Protein AF-A0A430G2D0-F1 (afdb_monomer)

Organism: NCBI:txid93064

Solvent-accessible surface area (backbone atoms only — not comparable to full-atom values): 5902 Å² total; per-residue (Å²): 133,84,82,80,80,50,71,66,34,52,52,28,31,57,46,63,70,33,66,70,50,28,45,48,51,47,50,44,36,63,71,16,37,71,87,55,88,68,78,60,71,71,56,33,58,62,42,46,61,39,28,50,55,38,52,52,54,36,53,58,51,16,50,22,46,101,58,98,44,51,54,66,55,42,51,58,66,24,53,64,61,72,53,84,74,80,73,80,87,85,81,84,82,95,82,80,93,130

pLDDT: mean 81.42, std 15.64, range [44.97, 96.5]

Structure (mmCIF, N/CA/C/O backbone):
data_AF-A0A430G2D0-F1
#
_entry.id   AF-A0A430G2D0-F1
#
loop_
_atom_site.group_PDB
_atom_site.id
_atom_site.type_symbol
_atom_site.label_atom_id
_atom_site.label_alt_id
_atom_site.label_comp_id
_atom_site.label_asym_id
_atom_site.label_entity_id
_atom_site.label_seq_id
_atom_site.pdbx_PDB_ins_code
_atom_site.Cartn_x
_atom_site.Cartn_y
_atom_site.Cartn_z
_atom_site.occupancy
_atom_site.B_iso_or_equiv
_atom_site.auth_seq_id
_atom_site.auth_comp_id
_atom_site.auth_asym_id
_atom_site.auth_atom_id
_atom_site.pdbx_PDB_model_num
ATOM 1 N N . MET A 1 1 ? 10.706 -4.739 27.489 1.00 44.97 1 MET A N 1
ATOM 2 C CA . MET A 1 1 ? 9.934 -3.475 27.478 1.00 44.97 1 MET A CA 1
ATOM 3 C C . MET A 1 1 ? 9.029 -3.491 26.255 1.00 44.97 1 MET A C 1
ATOM 5 O O . MET A 1 1 ? 9.543 -3.725 25.171 1.00 44.97 1 MET A O 1
ATOM 9 N N . SER A 1 2 ? 7.711 -3.333 26.412 1.00 68.38 2 SER A N 1
ATOM 10 C CA . SER A 1 2 ? 6.782 -3.301 25.270 1.00 68.38 2 SER A CA 1
ATOM 11 C C . SER A 1 2 ? 6.892 -1.945 24.565 1.00 68.38 2 SER A C 1
ATOM 13 O O . SER A 1 2 ? 6.750 -0.911 25.222 1.00 68.38 2 SER A O 1
ATOM 15 N N . ARG A 1 3 ? 7.199 -1.928 23.261 1.00 78.94 3 ARG A N 1
ATOM 16 C CA . ARG A 1 3 ? 7.233 -0.693 22.460 1.00 78.94 3 ARG A CA 1
ATOM 17 C C . ARG A 1 3 ? 5.811 -0.132 22.391 1.00 78.94 3 ARG A C 1
ATOM 19 O O . ARG A 1 3 ? 4.896 -0.837 21.976 1.00 78.94 3 ARG A O 1
ATOM 26 N N . LYS A 1 4 ? 5.627 1.126 22.805 1.00 82.25 4 LYS A N 1
ATOM 27 C CA . LYS A 1 4 ? 4.354 1.832 22.605 1.00 82.25 4 LYS A CA 1
ATOM 28 C C . LYS A 1 4 ? 4.154 2.086 21.114 1.00 82.25 4 LYS A C 1
ATOM 30 O O . LYS A 1 4 ? 5.095 2.508 20.443 1.00 82.25 4 LYS A O 1
ATOM 35 N N . GLN A 1 5 ? 2.944 1.823 20.635 1.00 87.00 5 GLN A N 1
ATOM 36 C CA . GLN A 1 5 ? 2.575 2.078 19.249 1.00 87.00 5 GLN A CA 1
ATOM 37 C C . GLN A 1 5 ? 2.410 3.582 19.008 1.00 87.00 5 GLN A C 1
ATOM 39 O O . GLN A 1 5 ? 1.969 4.313 19.901 1.00 87.00 5 GLN A O 1
ATOM 44 N N . THR A 1 6 ? 2.792 4.046 17.823 1.00 91.56 6 THR A N 1
ATOM 45 C CA . THR A 1 6 ? 2.623 5.443 17.401 1.00 91.56 6 THR A CA 1
ATOM 46 C C . THR A 1 6 ? 1.181 5.705 16.943 1.00 91.56 6 THR A C 1
ATOM 48 O O . THR A 1 6 ? 0.497 4.762 16.544 1.00 91.56 6 THR A O 1
ATOM 51 N N . PRO A 1 7 ? 0.697 6.964 16.950 1.00 93.75 7 PRO A N 1
ATOM 52 C CA . PRO A 1 7 ? -0.618 7.296 16.393 1.00 93.75 7 PRO A CA 1
ATOM 53 C C . PRO A 1 7 ? -0.794 6.813 14.948 1.00 93.75 7 PRO A C 1
ATOM 55 O O . PRO A 1 7 ? -1.800 6.1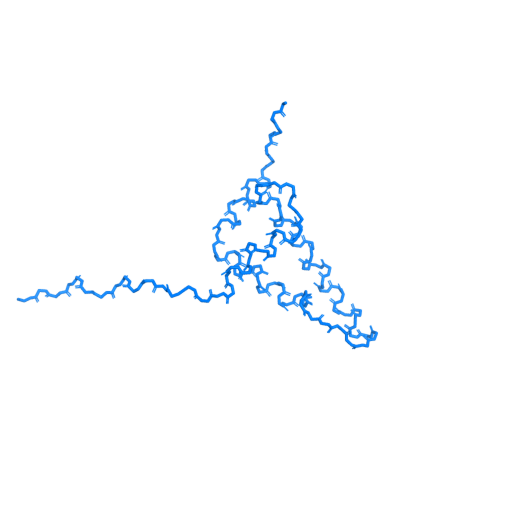93 14.632 1.00 93.75 7 PRO A O 1
ATOM 58 N N . HIS A 1 8 ? 0.232 6.982 14.110 1.00 92.00 8 HIS A N 1
ATOM 59 C CA . HIS A 1 8 ? 0.227 6.499 12.730 1.00 92.00 8 HIS A CA 1
ATOM 60 C C . HIS A 1 8 ? 0.047 4.972 12.634 1.00 92.00 8 HIS A C 1
ATOM 62 O O . HIS A 1 8 ? -0.769 4.499 11.849 1.00 92.00 8 HIS A O 1
ATOM 68 N N . GLU A 1 9 ? 0.755 4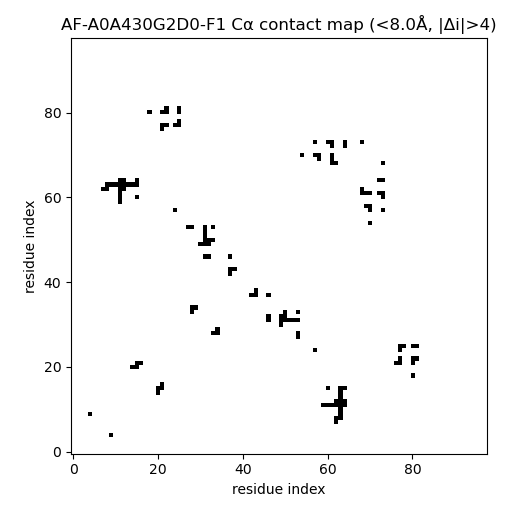.192 13.463 1.00 92.12 9 GLU A N 1
ATOM 69 C CA . GLU A 1 9 ? 0.589 2.727 13.515 1.00 92.12 9 GLU A CA 1
ATOM 70 C C . GLU A 1 9 ? -0.851 2.343 13.917 1.00 92.12 9 GLU A C 1
ATOM 72 O O . GLU A 1 9 ? -1.426 1.409 13.357 1.00 92.12 9 GLU A O 1
ATOM 77 N N . LEU A 1 10 ? -1.464 3.079 14.851 1.00 93.12 10 LEU A N 1
ATOM 78 C CA . LEU A 1 10 ? -2.851 2.853 15.273 1.00 93.12 10 LEU A CA 1
ATOM 79 C C . LEU A 1 10 ? -3.858 3.199 14.167 1.00 93.12 10 LEU A C 1
ATOM 81 O O . LEU A 1 10 ? -4.762 2.403 13.902 1.00 93.12 10 LEU A O 1
ATOM 85 N N . ASP A 1 11 ? -3.688 4.337 13.496 1.00 95.56 11 ASP A N 1
ATOM 86 C CA . ASP A 1 11 ? -4.549 4.760 12.388 1.00 95.56 11 ASP A CA 1
ATOM 87 C C . ASP A 1 11 ? -4.465 3.764 11.227 1.00 95.56 11 ASP A C 1
ATOM 89 O O . ASP A 1 11 ? -5.483 3.303 10.702 1.00 95.56 11 ASP A O 1
ATOM 93 N N . MET A 1 12 ? -3.249 3.339 10.880 1.00 95.12 12 MET A N 1
ATOM 94 C CA . MET A 1 12 ? -3.038 2.334 9.846 1.00 95.12 12 MET A CA 1
ATOM 95 C C . MET A 1 12 ? -3.614 0.973 10.228 1.00 95.12 12 MET A C 1
AT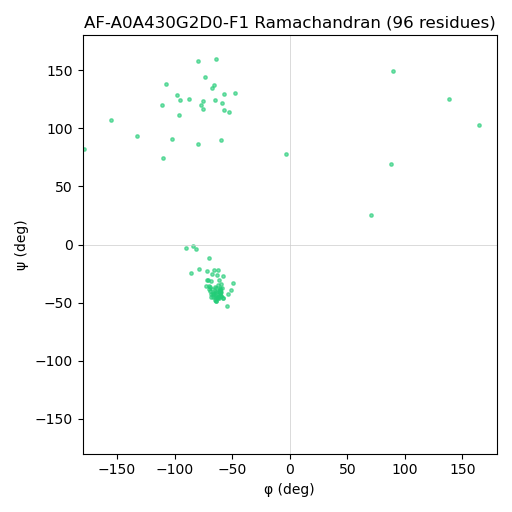OM 97 O O . MET A 1 12 ? -4.169 0.287 9.369 1.00 95.12 12 MET A O 1
ATOM 101 N N . MET A 1 13 ? -3.551 0.580 11.503 1.00 93.88 13 MET A N 1
ATOM 102 C CA . MET A 1 13 ? -4.217 -0.633 11.981 1.00 93.88 13 MET A CA 1
ATOM 103 C C . MET A 1 13 ? -5.734 -0.566 11.781 1.00 93.88 13 MET A C 1
ATOM 105 O O . MET A 1 13 ? -6.343 -1.567 11.398 1.00 93.88 13 MET A O 1
ATOM 109 N N . VAL A 1 14 ? -6.355 0.590 12.034 1.00 95.44 14 VAL A N 1
ATOM 110 C CA . VAL A 1 14 ? -7.792 0.796 11.797 1.00 95.44 14 VAL A CA 1
ATOM 111 C C 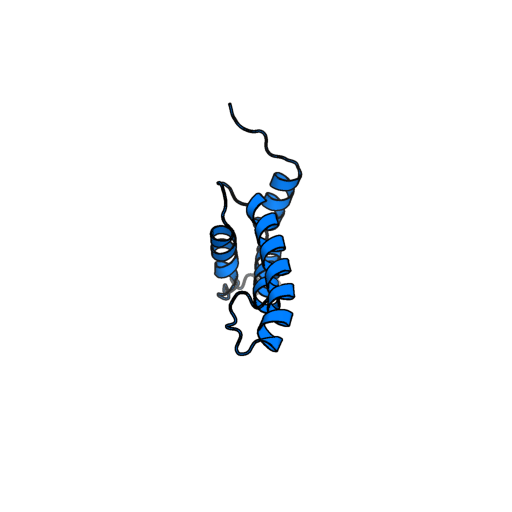. VAL A 1 14 ? -8.103 0.696 10.303 1.00 95.44 14 VAL A C 1
ATOM 113 O O . VAL A 1 14 ? -9.009 -0.045 9.915 1.00 95.44 14 VAL A O 1
ATOM 116 N N . LEU A 1 15 ? -7.322 1.369 9.456 1.00 95.81 15 LEU A N 1
ATOM 117 C CA . LEU A 1 15 ? -7.507 1.340 8.005 1.00 95.81 15 LEU A CA 1
ATOM 118 C C . LEU A 1 15 ? -7.323 -0.070 7.427 1.00 95.81 15 LEU A C 1
ATOM 120 O O . LEU A 1 15 ? -8.180 -0.539 6.682 1.00 95.81 15 LEU A O 1
ATOM 124 N N . MET A 1 16 ? -6.274 -0.799 7.814 1.00 94.00 16 MET A N 1
ATOM 125 C CA . MET A 1 16 ? -5.987 -2.149 7.307 1.00 94.00 16 MET A CA 1
ATOM 126 C C . MET A 1 16 ? -7.039 -3.195 7.705 1.00 94.00 16 MET A C 1
ATOM 128 O O . MET A 1 16 ? -7.206 -4.201 7.007 1.00 94.00 16 MET A O 1
ATOM 132 N N . ARG A 1 17 ? -7.811 -2.953 8.773 1.00 93.50 17 ARG A N 1
ATOM 133 C CA . ARG A 1 17 ? -8.976 -3.782 9.130 1.00 93.50 17 ARG A CA 1
ATOM 134 C C . ARG A 1 17 ? -10.160 -3.584 8.180 1.00 93.50 17 ARG A C 1
ATOM 136 O O . ARG A 1 17 ? -10.963 -4.505 8.031 1.00 93.50 17 ARG A O 1
ATOM 143 N N . SER A 1 18 ? -10.248 -2.452 7.481 1.00 95.12 18 SER A N 1
ATOM 144 C CA . SER A 1 18 ? -11.311 -2.177 6.511 1.00 95.12 18 SER A CA 1
ATOM 145 C C . SER A 1 18 ? -11.096 -2.918 5.188 1.00 95.12 18 SER A C 1
ATOM 147 O O . SER A 1 18 ? -10.131 -2.671 4.463 1.00 95.12 18 SER A O 1
ATOM 149 N N . ALA A 1 19 ? -12.056 -3.767 4.809 1.00 93.19 19 ALA A N 1
ATOM 150 C CA . ALA A 1 19 ? -12.067 -4.422 3.498 1.00 93.19 19 ALA A CA 1
ATOM 151 C C . ALA A 1 19 ? -12.116 -3.409 2.340 1.00 93.19 19 ALA A C 1
ATOM 153 O O . ALA A 1 19 ? -11.515 -3.616 1.288 1.00 93.19 19 ALA A O 1
ATOM 154 N N . ALA A 1 20 ? -12.804 -2.275 2.520 1.00 95.56 20 ALA A N 1
ATOM 155 C CA . ALA A 1 20 ? -12.851 -1.222 1.506 1.00 95.56 20 ALA A CA 1
ATOM 156 C C . ALA A 1 20 ? -11.465 -0.607 1.256 1.00 95.56 20 ALA A C 1
ATOM 158 O O . ALA A 1 20 ? -11.089 -0.381 0.104 1.00 95.56 20 ALA A O 1
ATOM 159 N N . PHE A 1 21 ? -10.688 -0.394 2.322 1.00 96.50 21 PHE A N 1
ATOM 160 C CA . PHE A 1 21 ? -9.325 0.115 2.215 1.00 96.50 21 PHE A CA 1
ATOM 161 C C . PHE A 1 21 ? -8.385 -0.910 1.568 1.00 96.50 21 PHE A C 1
ATOM 163 O O . PHE A 1 21 ? -7.643 -0.564 0.652 1.00 96.50 21 PHE A O 1
ATOM 170 N N . ARG A 1 22 ? -8.482 -2.194 1.936 1.00 95.50 22 ARG A N 1
ATOM 171 C CA . ARG A 1 22 ? -7.702 -3.259 1.280 1.00 95.50 22 ARG A CA 1
ATOM 172 C C . ARG A 1 22 ? -8.019 -3.385 -0.217 1.00 95.50 22 ARG A C 1
ATOM 174 O O . ARG A 1 22 ? -7.100 -3.435 -1.032 1.00 95.50 22 ARG A O 1
ATOM 181 N N . ARG A 1 23 ? -9.298 -3.315 -0.611 1.00 95.50 23 ARG A N 1
ATOM 182 C CA . ARG A 1 23 ? -9.718 -3.246 -2.029 1.00 95.50 23 ARG A CA 1
ATOM 183 C C . ARG A 1 23 ? -9.200 -1.996 -2.742 1.00 95.50 23 ARG A C 1
ATOM 185 O O . ARG A 1 23 ? -8.899 -2.033 -3.936 1.00 95.50 23 ARG A O 1
ATOM 192 N N . PHE A 1 24 ? -9.111 -0.868 -2.042 1.00 96.19 24 PHE A N 1
ATOM 193 C CA . PHE A 1 24 ? -8.474 0.335 -2.572 1.00 96.19 24 PHE A CA 1
ATOM 194 C C . PHE A 1 24 ? -6.975 0.112 -2.823 1.00 96.19 24 PHE A C 1
ATOM 196 O O . PHE A 1 24 ? -6.517 0.361 -3.936 1.00 96.19 24 PHE A O 1
ATOM 203 N N . LEU A 1 25 ? -6.237 -0.446 -1.861 1.00 95.81 25 LEU A N 1
ATOM 204 C CA . LEU A 1 25 ? -4.815 -0.773 -2.024 1.00 95.81 25 LEU A CA 1
ATOM 205 C C . LEU A 1 25 ? -4.568 -1.774 -3.163 1.00 95.81 25 LEU A C 1
ATOM 207 O O . LEU A 1 25 ? -3.619 -1.612 -3.931 1.00 95.81 25 LEU A O 1
ATOM 211 N N . LEU A 1 26 ? -5.452 -2.758 -3.343 1.00 94.69 26 LEU A N 1
ATOM 212 C CA . LEU A 1 26 ? -5.386 -3.696 -4.468 1.00 94.69 26 LEU A CA 1
ATOM 213 C C . LEU A 1 26 ? -5.513 -2.978 -5.829 1.00 94.69 26 LEU A C 1
ATOM 215 O O . LEU A 1 26 ? -4.776 -3.275 -6.778 1.00 94.69 26 LEU A O 1
ATOM 219 N N . ARG A 1 27 ? -6.397 -1.974 -5.920 1.00 94.44 27 ARG A N 1
ATOM 220 C CA . ARG A 1 27 ? -6.514 -1.103 -7.104 1.00 94.44 27 ARG A CA 1
ATOM 221 C C . ARG A 1 27 ? -5.270 -0.238 -7.303 1.00 94.44 27 ARG A C 1
ATOM 223 O O . ARG A 1 27 ? -4.785 -0.144 -8.430 1.00 94.44 27 ARG A O 1
ATOM 230 N N . VAL A 1 28 ? -4.709 0.324 -6.230 1.00 94.56 28 VAL A N 1
ATOM 231 C CA . VAL A 1 28 ? -3.438 1.068 -6.278 1.00 94.56 28 VAL A CA 1
ATOM 232 C C . VAL A 1 28 ? -2.315 0.187 -6.823 1.00 94.56 28 VAL A C 1
ATOM 234 O O . VAL A 1 28 ? -1.631 0.615 -7.744 1.00 94.56 28 VAL A O 1
ATOM 237 N N . CYS A 1 29 ? -2.171 -1.060 -6.364 1.00 92.75 29 CYS A N 1
ATOM 238 C CA . CYS A 1 29 ? -1.150 -1.988 -6.871 1.00 92.75 29 CYS A CA 1
ATOM 239 C C . CYS A 1 29 ? -1.298 -2.255 -8.376 1.00 92.75 29 CYS A C 1
ATOM 241 O O . CYS A 1 29 ? -0.315 -2.288 -9.121 1.00 92.75 29 CYS A O 1
ATOM 243 N N . SER A 1 30 ? -2.543 -2.403 -8.835 1.00 90.44 30 SER A N 1
ATOM 244 C CA . SER A 1 30 ? -2.862 -2.595 -10.252 1.00 90.44 30 SER A CA 1
ATOM 245 C C . SER A 1 30 ? -2.494 -1.365 -11.088 1.00 90.44 30 SER A C 1
ATOM 247 O O . SER A 1 30 ? -1.910 -1.497 -12.166 1.00 90.44 30 SER A O 1
ATOM 249 N N . HIS A 1 31 ? -2.779 -0.162 -10.581 1.00 90.50 31 HIS A N 1
ATOM 250 C CA . HIS A 1 31 ? -2.429 1.102 -11.232 1.00 90.50 31 HIS A CA 1
ATOM 251 C C . HIS A 1 31 ? -0.933 1.417 -11.164 1.00 90.50 31 HIS A C 1
ATOM 253 O O . HIS A 1 31 ? -0.388 1.952 -12.123 1.00 90.50 31 HIS A O 1
ATOM 259 N N . ALA A 1 32 ? -0.247 1.086 -10.078 1.00 91.31 32 ALA A N 1
ATOM 260 C CA . ALA A 1 32 ? 1.198 1.248 -9.953 1.00 91.31 32 ALA A CA 1
ATOM 261 C C . ALA A 1 32 ? 1.969 0.259 -10.843 1.00 91.31 32 ALA A C 1
ATOM 263 O O . ALA A 1 32 ? 3.170 0.403 -11.040 1.00 91.31 32 ALA A O 1
ATOM 264 N N . GLY A 1 33 ? 1.284 -0.740 -11.412 1.00 89.62 33 GLY A N 1
ATOM 265 C CA . GLY A 1 33 ? 1.909 -1.743 -12.261 1.00 89.62 33 GLY A CA 1
ATOM 266 C C . GLY A 1 33 ? 2.805 -2.698 -11.480 1.00 89.62 33 GLY A C 1
ATOM 267 O O . GLY A 1 33 ? 3.703 -3.281 -12.079 1.00 89.62 33 GLY A O 1
ATOM 268 N N . ILE A 1 34 ? 2.562 -2.896 -10.176 1.00 86.94 34 ILE A N 1
ATOM 269 C CA . ILE A 1 34 ? 3.357 -3.798 -9.322 1.00 86.94 34 ILE A CA 1
ATOM 270 C C . ILE A 1 34 ? 3.487 -5.186 -9.968 1.00 86.94 34 ILE A C 1
ATOM 272 O O . ILE A 1 34 ? 4.576 -5.745 -10.014 1.00 86.94 34 ILE A O 1
ATOM 276 N N . TRP A 1 35 ? 2.408 -5.671 -10.587 1.00 84.38 35 TRP A N 1
ATOM 277 C CA . TRP A 1 35 ? 2.332 -6.983 -11.240 1.00 84.38 35 TRP A CA 1
ATOM 278 C C . TRP A 1 35 ? 2.727 -7.002 -12.726 1.00 84.38 35 TRP A C 1
ATOM 280 O O . TRP A 1 35 ? 2.681 -8.055 -13.357 1.00 84.38 35 TRP A O 1
ATOM 290 N N . ARG A 1 36 ? 3.053 -5.853 -13.332 1.00 81.81 36 ARG A N 1
ATOM 291 C CA . ARG A 1 36 ? 3.312 -5.756 -14.777 1.00 81.81 36 ARG A CA 1
ATOM 292 C C . ARG A 1 36 ? 4.802 -5.861 -15.079 1.00 81.81 36 ARG A C 1
ATOM 294 O O . ARG A 1 36 ? 5.586 -5.041 -14.610 1.00 81.81 36 ARG A O 1
ATOM 301 N N . SER A 1 37 ? 5.184 -6.802 -15.936 1.00 75.94 37 SER A N 1
ATOM 302 C CA . SER A 1 37 ? 6.506 -6.761 -16.566 1.00 75.94 37 SER A CA 1
ATOM 303 C C . SER A 1 37 ? 6.592 -5.547 -17.498 1.00 75.94 37 SER A C 1
ATOM 305 O O . SER A 1 37 ? 5.629 -5.231 -18.201 1.00 75.94 37 SER A O 1
ATOM 307 N N . THR A 1 38 ? 7.716 -4.838 -17.476 1.00 75.19 38 THR A N 1
ATOM 308 C CA . THR A 1 38 ? 8.002 -3.727 -18.388 1.00 75.19 38 THR A CA 1
ATOM 309 C C . THR A 1 38 ? 8.863 -4.237 -19.541 1.00 75.19 38 THR A C 1
ATOM 311 O O . THR A 1 38 ? 9.894 -4.866 -19.314 1.00 75.19 38 THR A O 1
ATOM 314 N N . ALA A 1 39 ? 8.455 -3.968 -20.784 1.00 66.69 39 ALA A N 1
ATOM 315 C CA . ALA A 1 39 ? 9.241 -4.278 -21.975 1.00 66.69 39 ALA A CA 1
ATOM 316 C C . ALA A 1 39 ? 9.732 -2.971 -22.617 1.00 66.69 39 ALA A C 1
ATOM 318 O O . ALA A 1 39 ? 8.931 -2.125 -23.001 1.00 66.69 39 ALA A O 1
ATOM 319 N N . GLY A 1 40 ? 11.053 -2.807 -22.732 1.00 68.56 40 GLY A N 1
ATOM 320 C CA . GLY A 1 40 ? 11.679 -1.614 -23.315 1.00 68.56 40 GLY A CA 1
ATOM 321 C C . GLY A 1 40 ? 11.984 -0.495 -22.307 1.00 68.56 40 GLY A C 1
ATOM 322 O O . GLY A 1 40 ? 11.296 -0.328 -21.300 1.00 68.56 40 GLY A O 1
ATOM 323 N N . ALA A 1 41 ? 13.049 0.267 -22.579 1.00 70.50 41 ALA A N 1
ATOM 324 C CA . ALA A 1 41 ? 13.641 1.229 -21.642 1.00 70.50 41 ALA A CA 1
ATOM 325 C C . ALA A 1 41 ? 12.725 2.425 -21.312 1.00 70.50 41 ALA A C 1
ATOM 327 O O . ALA A 1 41 ? 12.575 2.777 -20.143 1.00 70.50 41 ALA A O 1
ATOM 328 N N . ASP A 1 42 ? 12.050 3.002 -22.309 1.00 70.31 42 ASP A N 1
ATOM 329 C CA . ASP A 1 42 ? 11.182 4.174 -22.102 1.00 70.31 42 ASP A CA 1
ATOM 330 C C . ASP A 1 42 ? 9.921 3.827 -21.303 1.00 70.31 42 ASP A C 1
ATOM 332 O O . ASP A 1 42 ? 9.501 4.559 -20.402 1.00 70.31 42 ASP A O 1
ATOM 336 N N . GLN A 1 43 ? 9.33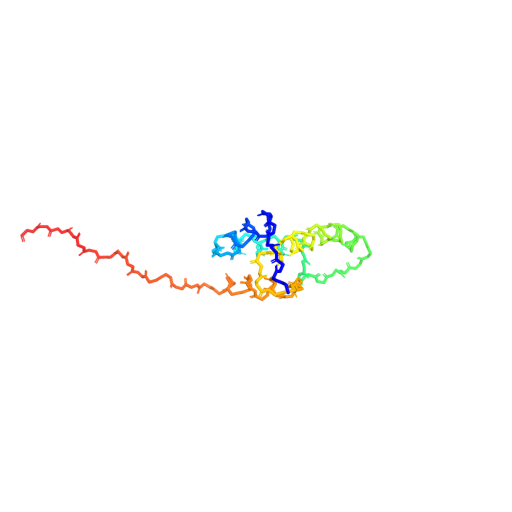4 2.662 -21.585 1.00 70.31 43 GLN A N 1
ATOM 337 C CA . GLN A 1 43 ? 8.177 2.172 -20.844 1.00 70.31 43 GLN A CA 1
ATOM 338 C C . GLN A 1 43 ? 8.567 1.746 -19.423 1.00 70.31 43 GLN A C 1
ATOM 340 O O . GLN A 1 43 ? 7.762 1.899 -18.505 1.00 70.31 43 GLN A O 1
ATOM 345 N N . ALA A 1 44 ? 9.801 1.272 -19.218 1.00 73.44 44 ALA A N 1
ATOM 346 C CA . ALA A 1 44 ? 10.326 0.980 -17.891 1.00 73.44 44 ALA A CA 1
ATOM 347 C C . ALA A 1 44 ? 10.428 2.247 -17.030 1.00 73.44 44 ALA A C 1
ATOM 349 O O . ALA A 1 44 ? 9.894 2.246 -15.927 1.00 73.44 44 ALA A O 1
ATOM 350 N N . LEU A 1 45 ? 11.008 3.342 -17.535 1.00 75.38 45 LEU A N 1
ATOM 351 C CA . LEU A 1 45 ? 11.184 4.579 -16.757 1.00 75.38 45 LEU A CA 1
ATOM 352 C C . LEU A 1 45 ? 9.855 5.201 -16.303 1.00 75.38 45 LEU A C 1
ATOM 354 O O . LEU A 1 45 ? 9.704 5.560 -15.135 1.00 75.38 45 LEU A O 1
ATOM 358 N N . HIS A 1 46 ? 8.868 5.297 -17.200 1.00 75.19 46 HIS A N 1
ATOM 359 C CA . HIS A 1 46 ? 7.555 5.842 -16.841 1.00 75.19 46 HIS A CA 1
ATOM 360 C C . HIS A 1 46 ? 6.819 4.961 -15.818 1.00 75.19 46 HIS A C 1
ATOM 362 O O . HIS A 1 46 ? 6.176 5.463 -14.892 1.00 75.19 46 HIS A O 1
ATOM 368 N N . MET A 1 47 ? 6.910 3.639 -15.977 1.00 80.38 47 MET A N 1
ATOM 369 C CA . MET A 1 47 ? 6.286 2.695 -15.053 1.00 80.38 47 MET A CA 1
ATOM 370 C C . MET A 1 47 ? 7.003 2.648 -13.705 1.00 80.38 47 MET A C 1
ATOM 372 O O . MET A 1 47 ? 6.339 2.455 -12.690 1.00 80.38 47 MET A O 1
ATOM 376 N N . GLU A 1 48 ? 8.313 2.887 -13.670 1.00 82.44 48 GLU A N 1
ATOM 377 C CA . GLU A 1 48 ? 9.098 2.839 -12.439 1.00 82.44 48 GLU A CA 1
ATOM 378 C C . GLU A 1 48 ? 8.725 3.967 -11.474 1.00 82.44 48 GLU A C 1
ATOM 380 O O . GLU A 1 48 ? 8.561 3.723 -10.282 1.00 82.44 48 GLU A O 1
ATOM 385 N N . GLY A 1 49 ? 8.445 5.175 -11.978 1.00 83.69 49 GLY A N 1
ATOM 386 C CA . GLY A 1 49 ? 7.942 6.266 -11.132 1.00 83.69 49 GLY A CA 1
ATOM 387 C C . GLY A 1 49 ? 6.599 5.932 -10.466 1.00 83.69 49 GLY A C 1
ATOM 388 O O . GLY A 1 49 ? 6.392 6.195 -9.282 1.00 83.69 49 GLY A O 1
ATOM 389 N N . ARG A 1 50 ? 5.689 5.285 -11.206 1.00 87.06 50 ARG A N 1
ATOM 390 C CA . ARG A 1 50 ? 4.390 4.837 -10.669 1.00 87.06 50 ARG A CA 1
ATOM 391 C C . ARG A 1 50 ? 4.545 3.675 -9.692 1.00 87.06 50 ARG A C 1
ATOM 393 O O . ARG A 1 50 ? 3.831 3.626 -8.691 1.00 87.06 50 ARG A O 1
ATOM 400 N N . ARG A 1 51 ? 5.463 2.753 -9.987 1.00 89.81 51 ARG A N 1
ATOM 401 C CA . ARG A 1 51 ? 5.788 1.606 -9.139 1.00 89.81 51 ARG A CA 1
ATOM 402 C C . ARG A 1 51 ? 6.373 2.065 -7.807 1.00 89.81 51 ARG A C 1
ATOM 404 O O . ARG A 1 51 ? 5.901 1.587 -6.782 1.00 89.81 51 ARG A O 1
ATOM 411 N N . SER A 1 52 ? 7.296 3.028 -7.819 1.00 92.19 52 SER A N 1
ATOM 412 C CA . SER A 1 52 ? 7.884 3.614 -6.608 1.00 92.19 52 SER A CA 1
ATOM 413 C C . SER A 1 52 ? 6.806 4.148 -5.668 1.00 92.19 52 SE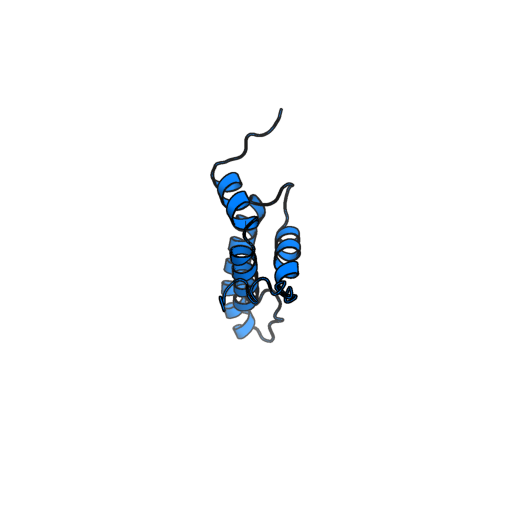R A C 1
ATOM 415 O O . SER A 1 52 ? 6.725 3.709 -4.528 1.00 92.19 52 SER A O 1
ATOM 417 N N . LEU A 1 53 ? 5.899 4.996 -6.167 1.00 92.00 53 LEU A N 1
ATOM 418 C CA . LEU A 1 53 ? 4.812 5.534 -5.342 1.00 92.00 53 LEU A CA 1
ATOM 419 C C . LEU A 1 53 ? 3.893 4.428 -4.795 1.00 92.00 53 LEU A C 1
ATOM 421 O O . LEU A 1 53 ? 3.441 4.493 -3.655 1.00 92.00 53 LEU A O 1
ATOM 425 N N . GLY A 1 54 ? 3.614 3.399 -5.599 1.00 93.94 54 GLY A N 1
ATOM 426 C CA . GLY A 1 54 ? 2.858 2.235 -5.140 1.00 93.94 54 GLY A CA 1
ATOM 427 C C . GLY A 1 54 ? 3.545 1.506 -3.983 1.00 93.94 54 GLY A C 1
ATOM 428 O O . GLY A 1 54 ? 2.875 1.130 -3.025 1.00 93.94 54 GLY A O 1
ATOM 429 N N . LEU A 1 55 ? 4.866 1.333 -4.048 1.00 93.50 55 LEU A N 1
ATOM 430 C CA . LEU A 1 55 ? 5.660 0.697 -2.993 1.00 93.50 55 LEU A CA 1
ATOM 431 C C . LEU A 1 55 ? 5.741 1.556 -1.724 1.00 93.50 55 LEU A C 1
ATOM 433 O O . LEU A 1 55 ? 5.657 1.006 -0.626 1.00 93.50 55 LEU A O 1
ATOM 437 N N . ASP A 1 56 ? 5.821 2.880 -1.854 1.00 94.69 56 ASP A N 1
ATOM 438 C CA . ASP A 1 56 ? 5.796 3.800 -0.710 1.00 94.69 56 ASP A CA 1
ATOM 439 C C . ASP A 1 56 ? 4.456 3.713 0.034 1.00 94.69 56 ASP A C 1
ATOM 441 O O . ASP A 1 56 ? 4.422 3.546 1.251 1.00 94.69 56 ASP A O 1
ATOM 445 N N . ILE A 1 57 ? 3.335 3.698 -0.696 1.00 94.94 57 ILE A N 1
ATOM 446 C CA . ILE A 1 57 ? 1.999 3.512 -0.103 1.00 94.94 57 ILE A CA 1
ATOM 447 C C . ILE A 1 57 ? 1.893 2.160 0.619 1.00 94.94 57 ILE A C 1
ATOM 449 O O . ILE A 1 57 ? 1.301 2.077 1.695 1.00 94.94 57 ILE A O 1
ATOM 453 N N . LEU A 1 58 ? 2.455 1.089 0.050 1.00 94.25 58 LEU A N 1
ATOM 454 C CA . LEU A 1 58 ? 2.472 -0.224 0.705 1.00 94.25 58 LEU A CA 1
ATOM 455 C C . LEU A 1 58 ? 3.371 -0.238 1.947 1.00 94.25 58 LEU A C 1
ATOM 457 O O . LEU A 1 58 ? 3.068 -0.949 2.903 1.00 94.25 58 LEU A O 1
ATOM 461 N N . THR A 1 59 ? 4.438 0.557 1.952 1.00 93.06 59 THR A N 1
ATOM 462 C CA . THR A 1 59 ? 5.319 0.729 3.112 1.00 93.06 59 THR A CA 1
ATOM 463 C C . THR A 1 59 ? 4.580 1.417 4.257 1.00 93.06 59 THR A C 1
ATOM 465 O O . THR A 1 59 ? 4.607 0.915 5.379 1.00 93.06 59 THR A O 1
ATOM 468 N N . GLU A 1 60 ? 3.829 2.483 3.976 1.00 94.25 60 GLU A N 1
ATOM 469 C CA . GLU A 1 60 ? 2.940 3.115 4.962 1.00 94.25 60 GLU A CA 1
ATOM 470 C C . GLU A 1 60 ? 1.871 2.124 5.454 1.00 94.25 60 GLU A C 1
ATOM 472 O O . GLU A 1 60 ? 1.629 1.976 6.653 1.00 94.25 60 GLU A O 1
ATOM 477 N N . ALA A 1 61 ? 1.275 1.351 4.538 1.00 94.25 61 ALA A N 1
ATOM 478 C CA . ALA A 1 61 ? 0.260 0.360 4.883 1.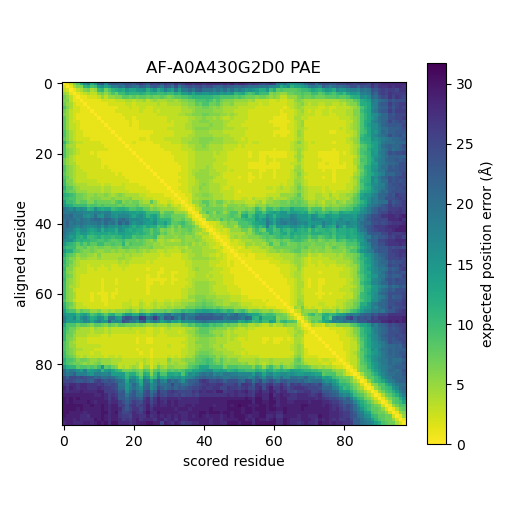00 94.25 61 ALA A CA 1
ATOM 479 C C . ALA A 1 61 ? 0.774 -0.749 5.819 1.00 94.25 61 ALA A C 1
ATOM 481 O O . ALA A 1 61 ? 0.019 -1.273 6.646 1.00 94.25 61 ALA A O 1
ATOM 482 N N . ALA A 1 62 ? 2.062 -1.084 5.728 1.00 93.56 62 ALA A N 1
ATOM 483 C CA . ALA A 1 62 ? 2.693 -2.099 6.558 1.00 93.56 62 ALA A CA 1
ATOM 484 C C . ALA A 1 62 ? 2.686 -1.746 8.052 1.00 93.56 62 ALA A C 1
ATOM 486 O O . ALA A 1 62 ? 2.653 -2.663 8.880 1.00 93.56 62 ALA A O 1
ATOM 487 N N . ALA A 1 63 ? 2.634 -0.455 8.408 1.00 92.12 63 ALA A N 1
ATOM 488 C CA . ALA A 1 63 ? 2.514 -0.001 9.795 1.00 92.12 63 ALA A CA 1
ATOM 489 C C . ALA A 1 63 ? 1.209 -0.470 10.467 1.00 92.12 63 ALA A C 1
ATOM 491 O O . ALA A 1 63 ? 1.137 -0.560 11.692 1.00 92.12 63 ALA A O 1
ATOM 492 N N . GLY A 1 64 ? 0.187 -0.809 9.672 1.00 91.19 64 GLY A N 1
ATOM 493 C CA . GLY A 1 64 ? -1.102 -1.294 10.157 1.00 91.19 64 GLY A CA 1
ATOM 494 C C . GLY A 1 64 ? -1.167 -2.791 10.459 1.00 91.19 64 GLY A C 1
ATOM 495 O O . GLY A 1 64 ? -2.224 -3.280 10.864 1.00 91.19 64 GLY A O 1
ATOM 496 N N . LEU A 1 65 ? -0.079 -3.541 10.249 1.00 89.44 65 LEU A N 1
ATOM 497 C CA . LEU A 1 65 ? -0.058 -4.992 10.422 1.00 89.44 65 LEU A CA 1
ATOM 498 C C . LEU A 1 65 ? 0.728 -5.420 11.679 1.00 89.44 65 LEU A C 1
ATOM 500 O O . LEU A 1 65 ? 1.795 -4.881 11.981 1.00 89.44 65 LEU A O 1
ATOM 504 N N . PRO A 1 66 ? 0.224 -6.407 12.444 1.00 73.81 66 PRO A N 1
ATOM 505 C CA . PRO A 1 66 ? 0.861 -6.853 13.676 1.00 73.81 66 PRO A CA 1
ATOM 506 C C . PRO A 1 66 ? 2.036 -7.797 13.374 1.00 73.81 66 PRO A C 1
ATOM 508 O O . PRO A 1 66 ? 1.841 -9.009 13.368 1.00 73.81 66 PRO A O 1
ATOM 511 N N . ARG A 1 67 ? 3.234 -7.230 13.135 1.00 66.69 67 ARG A N 1
ATOM 512 C CA . ARG A 1 67 ? 4.613 -7.801 13.198 1.00 66.69 67 ARG A CA 1
ATOM 513 C C . ARG A 1 67 ? 5.432 -7.301 12.009 1.00 66.69 67 ARG A C 1
ATOM 515 O O . ARG A 1 67 ? 5.006 -7.547 10.896 1.00 66.69 67 ARG A O 1
ATOM 522 N N . ALA A 1 68 ? 6.601 -6.699 12.284 1.00 58.34 68 ALA A N 1
ATOM 523 C CA . ALA A 1 68 ? 7.653 -6.250 11.349 1.00 58.34 68 ALA A CA 1
ATOM 524 C C . ALA A 1 68 ? 7.375 -6.593 9.880 1.00 58.34 68 ALA A C 1
ATOM 526 O O . ALA A 1 68 ? 7.862 -7.587 9.339 1.00 58.34 68 ALA A O 1
ATOM 527 N N . THR A 1 69 ? 6.500 -5.796 9.286 1.00 64.06 69 THR A N 1
ATOM 528 C CA . THR A 1 69 ? 5.750 -6.228 8.122 1.00 64.06 69 THR A CA 1
ATOM 529 C C . THR A 1 69 ? 6.460 -5.730 6.886 1.00 64.06 69 THR A C 1
ATOM 531 O O . THR A 1 69 ? 6.539 -4.533 6.627 1.00 64.06 69 THR A O 1
ATOM 534 N N . SER A 1 70 ? 7.029 -6.664 6.131 1.00 83.69 70 SER A N 1
ATOM 535 C CA . SER A 1 70 ? 7.463 -6.386 4.768 1.00 83.69 70 SER A CA 1
ATOM 536 C C . SER A 1 70 ? 6.245 -6.050 3.901 1.00 83.69 70 SER A C 1
ATOM 538 O O . SER A 1 70 ? 5.112 -6.438 4.206 1.00 83.69 70 SER A O 1
ATOM 540 N N . ILE A 1 71 ? 6.490 -5.384 2.774 1.00 88.44 71 ILE A N 1
ATOM 541 C CA . ILE A 1 71 ? 5.486 -5.141 1.728 1.00 88.44 71 ILE A CA 1
ATOM 542 C C . ILE A 1 71 ? 4.749 -6.441 1.347 1.00 88.44 71 ILE A C 1
ATOM 544 O O . ILE A 1 71 ? 3.550 -6.418 1.087 1.00 88.44 71 ILE A O 1
ATOM 548 N N . GLU A 1 72 ? 5.419 -7.595 1.393 1.00 89.44 72 GLU A N 1
ATOM 549 C CA . GLU A 1 72 ? 4.841 -8.913 1.086 1.00 89.44 72 GLU A CA 1
ATOM 550 C C . GLU A 1 72 ? 3.649 -9.263 1.983 1.00 89.44 72 GLU A C 1
ATOM 552 O O . GLU A 1 72 ? 2.664 -9.829 1.514 1.00 89.44 72 GLU A O 1
ATOM 557 N N . HIS A 1 73 ? 3.696 -8.890 3.263 1.00 91.12 73 HIS A N 1
ATOM 558 C CA . HIS A 1 73 ? 2.592 -9.135 4.189 1.00 91.12 73 HIS A CA 1
ATOM 559 C C . HIS A 1 73 ? 1.381 -8.258 3.862 1.00 91.12 73 HIS A C 1
ATOM 561 O O . HIS A 1 73 ? 0.240 -8.706 3.983 1.00 91.12 73 HIS A O 1
ATOM 567 N N . VAL A 1 74 ? 1.618 -7.024 3.407 1.00 91.56 74 VAL A N 1
ATOM 568 C CA . VAL A 1 74 ? 0.552 -6.148 2.907 1.00 91.56 74 VAL A CA 1
ATOM 569 C C . VAL A 1 74 ? -0.054 -6.743 1.642 1.00 91.56 74 VAL A C 1
ATOM 571 O O . VAL A 1 74 ? -1.275 -6.837 1.549 1.00 91.56 74 VAL A O 1
ATOM 574 N N . LEU A 1 75 ? 0.780 -7.212 0.708 1.00 91.75 75 LEU A N 1
ATOM 575 C CA . LEU A 1 75 ? 0.324 -7.880 -0.512 1.00 91.75 75 LEU A CA 1
ATOM 576 C C . LEU A 1 75 ? -0.537 -9.108 -0.188 1.00 91.75 75 LEU A C 1
ATOM 578 O O . LEU A 1 75 ? -1.628 -9.243 -0.734 1.00 91.75 75 LEU A O 1
ATOM 582 N N . ALA A 1 76 ? -0.111 -9.956 0.750 1.00 90.62 76 ALA A N 1
ATOM 583 C CA . ALA A 1 76 ? -0.901 -11.100 1.197 1.00 90.62 76 ALA A CA 1
ATOM 584 C C . ALA A 1 76 ? -2.260 -10.671 1.781 1.00 90.62 76 ALA A C 1
ATOM 586 O O . ALA A 1 76 ? -3.289 -11.248 1.432 1.00 90.62 76 ALA A O 1
ATOM 587 N N . ALA A 1 77 ? -2.281 -9.628 2.618 1.00 90.81 77 ALA A N 1
ATOM 588 C CA . ALA A 1 77 ? -3.507 -9.128 3.236 1.00 90.81 77 ALA A CA 1
ATOM 589 C C . ALA A 1 77 ? -4.511 -8.566 2.215 1.00 90.81 77 ALA A C 1
ATOM 591 O O . ALA A 1 77 ? -5.717 -8.742 2.383 1.00 90.81 77 ALA A O 1
ATOM 592 N N . ILE A 1 78 ? -4.040 -7.893 1.161 1.00 93.06 78 ILE A N 1
ATOM 593 C CA . ILE A 1 78 ? -4.923 -7.294 0.147 1.00 93.06 78 ILE A CA 1
ATOM 594 C C . ILE A 1 78 ? -5.323 -8.281 -0.956 1.00 93.06 78 ILE A C 1
ATOM 596 O O . ILE A 1 78 ? -6.370 -8.098 -1.571 1.00 93.06 78 ILE A O 1
ATOM 600 N N . LEU A 1 79 ? -4.532 -9.329 -1.212 1.00 91.00 79 LEU A N 1
ATOM 601 C CA . LEU A 1 79 ? -4.848 -10.339 -2.229 1.00 91.00 79 LEU A CA 1
ATOM 602 C C . LEU A 1 79 ? -6.077 -11.181 -1.866 1.00 91.00 79 LEU A C 1
ATOM 604 O O . LEU A 1 79 ? -6.770 -11.635 -2.772 1.00 91.00 79 LEU A O 1
ATOM 608 N N . VAL A 1 80 ? -6.413 -11.320 -0.580 1.00 88.31 80 VAL A N 1
ATOM 609 C CA . VAL A 1 80 ? -7.675 -11.950 -0.138 1.00 88.31 80 VAL A CA 1
ATOM 610 C C . VAL A 1 80 ? -8.901 -11.227 -0.712 1.00 88.31 80 VAL A C 1
ATOM 612 O O . VAL A 1 80 ? -9.928 -11.845 -0.960 1.00 88.31 80 VAL A O 1
ATOM 615 N N . GLU A 1 81 ? -8.788 -9.933 -1.010 1.00 88.75 81 GLU A N 1
ATOM 616 C CA . GLU A 1 81 ? -9.879 -9.146 -1.595 1.00 88.75 81 GLU A CA 1
ATOM 617 C C . GLU A 1 81 ? -10.017 -9.318 -3.119 1.00 88.75 81 GLU A C 1
ATOM 619 O O . GLU A 1 81 ? -10.902 -8.716 -3.729 1.00 88.75 81 GLU A O 1
ATOM 624 N N . SER A 1 82 ? -9.120 -10.078 -3.760 1.00 81.88 82 SER A N 1
ATOM 625 C CA . SER A 1 82 ? -9.183 -10.350 -5.205 1.00 81.88 82 SER A CA 1
ATOM 626 C C . SER A 1 82 ? -10.207 -11.427 -5.564 1.00 81.88 82 SER A C 1
ATOM 628 O O . SER A 1 82 ? -10.681 -11.471 -6.699 1.00 81.88 82 SER A O 1
ATOM 630 N N . THR A 1 83 ? -10.579 -12.266 -4.598 1.00 80.31 83 THR A N 1
ATOM 631 C CA . THR A 1 83 ? -11.683 -13.212 -4.733 1.00 80.31 83 THR A CA 1
ATOM 632 C C . THR A 1 83 ? -12.985 -12.523 -4.338 1.00 80.31 83 THR A C 1
ATOM 634 O O . THR A 1 83 ? -13.059 -12.000 -3.223 1.00 80.31 83 THR A O 1
ATOM 637 N N . PRO A 1 84 ? -14.021 -12.515 -5.196 1.00 61.72 84 PRO A N 1
ATOM 638 C CA . PRO A 1 84 ? -15.347 -12.081 -4.784 1.00 61.72 84 PRO A CA 1
ATOM 639 C C . PRO A 1 84 ? -15.787 -12.941 -3.596 1.00 61.72 84 PRO A C 1
ATOM 641 O O . PRO A 1 84 ? -15.917 -14.155 -3.732 1.00 61.72 84 PRO A O 1
ATOM 644 N N . GLN A 1 85 ? -15.978 -12.335 -2.426 1.00 61.25 85 GLN A N 1
ATOM 645 C CA . GLN A 1 85 ? -16.795 -12.974 -1.406 1.00 61.25 85 GLN A CA 1
ATOM 646 C C . GLN A 1 85 ? -18.238 -12.796 -1.858 1.00 61.25 85 GLN A C 1
ATOM 648 O O . GLN A 1 85 ? -18.697 -11.662 -1.999 1.00 61.25 85 GLN A O 1
ATOM 653 N N . GLU A 1 86 ? -18.918 -13.906 -2.143 1.00 53.59 86 GLU A N 1
ATOM 654 C CA . GLU A 1 86 ? -20.375 -13.914 -2.228 1.00 53.59 86 GLU A CA 1
ATOM 655 C C . GLU A 1 86 ? -20.883 -13.298 -0.923 1.00 53.59 86 GLU A C 1
ATOM 657 O O . GLU A 1 86 ? -20.621 -13.806 0.170 1.00 53.59 86 GLU A O 1
ATOM 662 N N . THR A 1 87 ? -21.514 -12.131 -1.016 1.00 55.91 87 THR A N 1
ATOM 663 C CA . THR A 1 87 ? -22.281 -11.598 0.104 1.00 55.91 87 THR A CA 1
ATOM 664 C C . THR A 1 87 ? -23.333 -12.644 0.459 1.00 55.91 87 THR A C 1
ATOM 666 O O . THR A 1 87 ? -24.022 -13.099 -0.455 1.00 55.91 87 THR A O 1
ATOM 669 N N . PRO A 1 88 ? -23.480 -13.049 1.734 1.00 51.19 88 PRO A N 1
ATOM 670 C CA . PRO A 1 88 ? -24.692 -13.745 2.122 1.00 51.19 88 PRO A CA 1
ATOM 671 C C . PRO A 1 88 ? -25.859 -12.802 1.819 1.00 51.19 88 PRO A C 1
ATOM 673 O O . PRO A 1 88 ? -25.856 -11.656 2.272 1.00 51.19 88 PRO A O 1
ATOM 676 N N . ASP A 1 89 ? -26.785 -13.266 0.978 1.00 49.44 89 ASP A N 1
ATOM 677 C CA . ASP A 1 89 ? -28.078 -12.631 0.729 1.00 49.44 89 ASP A CA 1
ATOM 678 C C . ASP A 1 89 ? -28.831 -12.562 2.060 1.00 49.44 89 ASP A C 1
ATOM 680 O O . ASP A 1 89 ? -29.547 -13.486 2.439 1.00 49.44 89 ASP A O 1
ATOM 684 N N . ASP A 1 90 ? -28.633 -11.476 2.794 1.00 53.41 90 ASP A N 1
ATOM 685 C CA . ASP A 1 90 ? -29.445 -11.117 3.948 1.00 53.41 90 ASP A CA 1
ATOM 686 C C . ASP A 1 90 ? -30.253 -9.885 3.540 1.00 53.41 90 ASP A C 1
ATOM 688 O O . ASP A 1 90 ? -29.887 -8.755 3.839 1.00 53.41 90 ASP A O 1
ATOM 692 N N . ASP A 1 91 ? -31.270 -10.119 2.705 1.00 49.69 91 ASP A N 1
ATOM 693 C CA . ASP A 1 91 ? -32.517 -9.347 2.671 1.00 49.69 91 ASP A CA 1
ATOM 694 C C . ASP A 1 91 ? -33.472 -9.922 1.611 1.00 49.69 91 ASP A C 1
ATOM 696 O O . ASP A 1 91 ? -33.612 -9.428 0.492 1.00 49.69 91 ASP A O 1
ATOM 700 N N . ALA A 1 92 ? -34.193 -10.974 1.997 1.00 48.25 92 ALA A N 1
ATOM 701 C CA . 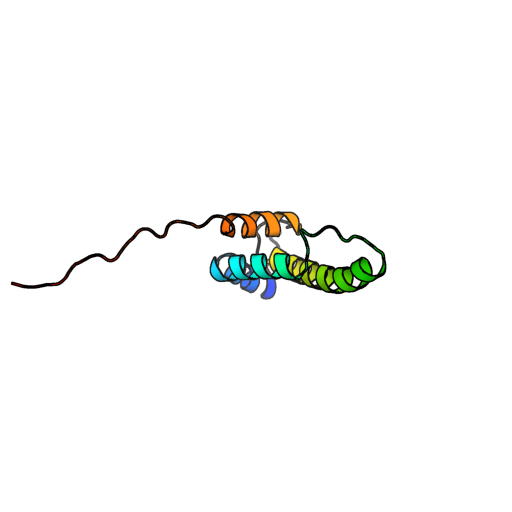ALA A 1 92 ? -35.483 -11.289 1.400 1.00 48.25 92 ALA A CA 1
ATOM 702 C C . ALA A 1 92 ? -36.506 -11.586 2.507 1.00 48.25 92 ALA A C 1
ATOM 704 O O . ALA A 1 92 ? -36.710 -12.724 2.922 1.00 48.25 92 ALA A O 1
ATOM 705 N N . SER A 1 93 ? -37.217 -10.522 2.888 1.00 50.09 93 SER A N 1
ATOM 706 C CA . SER A 1 93 ? -38.656 -10.565 3.187 1.00 50.09 93 SER A CA 1
ATOM 707 C C . SER A 1 93 ? -39.094 -10.914 4.616 1.00 50.09 93 SER A C 1
ATOM 709 O O . SER A 1 93 ? -39.818 -11.881 4.841 1.00 50.09 93 SER A O 1
ATOM 711 N N . HIS A 1 94 ? -38.845 -10.006 5.563 1.00 50.06 94 HIS A N 1
ATOM 712 C CA . HIS A 1 94 ? -39.851 -9.695 6.586 1.00 50.06 94 HIS A CA 1
ATOM 713 C C . HIS A 1 94 ? -40.533 -8.366 6.241 1.00 50.06 94 HIS A C 1
ATOM 715 O O . HIS A 1 94 ? -40.048 -7.303 6.609 1.00 50.06 94 HIS A O 1
ATOM 721 N N . SER A 1 95 ? -41.638 -8.429 5.492 1.00 50.34 95 SER A N 1
ATOM 722 C CA . SER A 1 95 ? -42.812 -7.538 5.605 1.00 50.34 95 SER A CA 1
ATOM 723 C C . SER A 1 95 ? -43.701 -7.648 4.365 1.00 50.34 95 SER A C 1
ATOM 725 O O . SER A 1 95 ? -43.433 -7.068 3.320 1.00 50.34 95 SER A O 1
ATOM 727 N N . SER A 1 96 ? -44.811 -8.364 4.490 1.00 48.56 96 SER A N 1
ATOM 728 C CA . SER A 1 96 ? -46.099 -7.900 3.968 1.00 48.56 96 SER A CA 1
ATOM 729 C C . SER A 1 96 ? -47.178 -8.593 4.784 1.00 48.56 96 SER A C 1
ATOM 731 O O . SER A 1 96 ? -47.369 -9.800 4.663 1.00 48.56 96 SER A O 1
ATOM 733 N N . ASP A 1 97 ? -47.828 -7.822 5.649 1.00 53.53 97 ASP A N 1
ATOM 734 C CA . ASP A 1 97 ? -49.139 -8.137 6.199 1.00 53.53 97 ASP A CA 1
ATOM 735 C C . ASP A 1 97 ? -50.101 -8.567 5.083 1.00 53.53 97 ASP A C 1
ATOM 737 O O . ASP A 1 97 ? -50.246 -7.850 4.088 1.00 53.53 97 ASP A O 1
ATOM 741 N N . THR A 1 98 ? -50.801 -9.688 5.260 1.00 48.06 98 THR A N 1
ATOM 742 C CA . THR A 1 98 ? -52.260 -9.772 5.045 1.00 48.06 98 THR A CA 1
ATOM 743 C C . THR A 1 98 ? -52.851 -10.987 5.743 1.00 48.06 98 THR A C 1
ATOM 745 O O . THR A 1 98 ? -52.256 -12.082 5.637 1.00 48.06 98 THR A O 1
#

Sequence (98 aa):
MSRKQTPHELDMMVLMRSAAFRRFLLRVCSHAGIWRSTAGADQALHMEGRRSLGLDILTEAAAGLPRATSIEHVLAAILVESTPQETPDDDASHSSDT

Radius of gyration: 18.84 Å; Cα contacts (8 Å, |Δi|>4): 73; chains: 1; bounding box: 66×21×51 Å

Foldseek 3Di:
DDDDQDPLLVVLLVLLVDLVSLLVLVVLCVQLCVVPDADDDVSCVVSVVSVVVSLVVLVSSQSNDPDPGDSVNSVVSSVVSVDDDDDPPPDDDDDDDD

InterPro domains:
  IPR057447 Bbp19-like phage [PF25181] (15-58)

Mean predicted aligned error: 9.69 Å

Secondary structure (DSSP, 8-state):
-PPPPPHHHHHHHHHHH-HHHHHHHHHH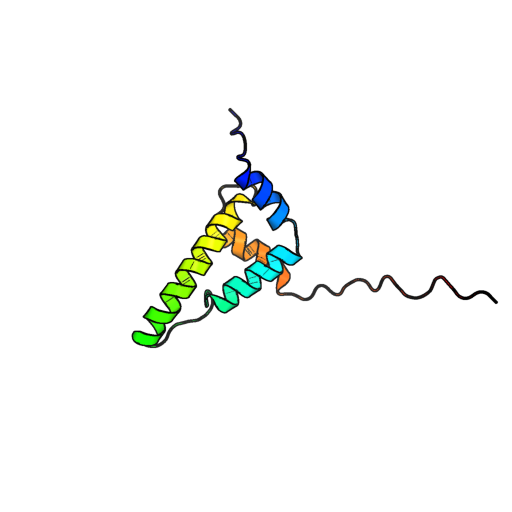HHHHTTTPPP-SHHHHHHHHHHHHHHHHHHHHHHTTSSSS--HHHHHHHHHGGGSPP------S-S----